Protein AF-A0AAN1UBW8-F1 (afdb_monomer_lite)

Secondary structure (DSSP, 8-state):
---HHHHHHHHHHHHIIIIIIHHHS-TT--BPPPTT---HHHHTBS-SSSTTPPP-EEEEEE-SSEE-TTT--EE-GGGEEEEEEEEEETTEEES-TT--EEEEEETT--SS---EEEEEGGG-EEEEEEPP-

Sequence (133 aa):
MVPFDDYFGDWAQANWELLVERVICSPNESLVIYGSGSDYEAAAHSRVFFQEAKATHEIICNSSCAIDWISKSEVDLSKFDFESFVSRSGEWFDVCPPFDHVLFTEKGAVGGDYLQVVIPRNQLEFSAQAIEI

pLDDT: mean 91.21, std 7.5, range [59.75, 98.12]

Structure (mmCIF, N/CA/C/O backbone):
data_AF-A0AAN1UBW8-F1
#
_entry.id   AF-A0AAN1UBW8-F1
#
loop_
_atom_site.group_PDB
_atom_site.id
_atom_site.type_symbol
_atom_site.label_atom_id
_atom_site.label_alt_id
_atom_site.label_comp_id
_atom_site.label_asym_id
_atom_site.label_entity_id
_atom_site.label_seq_id
_atom_site.pdbx_PDB_ins_code
_atom_site.Cartn_x
_atom_site.Cartn_y
_atom_site.Cartn_z
_atom_site.occupancy
_atom_site.B_iso_or_equiv
_atom_site.auth_seq_id
_atom_site.auth_comp_id
_atom_site.auth_asym_id
_atom_site.auth_atom_id
_atom_site.pdbx_PDB_model_num
ATOM 1 N N . MET A 1 1 ? 28.050 -5.584 7.630 1.00 60.62 1 MET A N 1
ATOM 2 C CA . MET A 1 1 ? 26.779 -6.331 7.604 1.00 60.62 1 MET A CA 1
ATOM 3 C C . MET A 1 1 ? 25.727 -5.286 7.331 1.00 60.62 1 MET A C 1
ATOM 5 O O . MET A 1 1 ? 25.730 -4.293 8.045 1.00 60.62 1 MET A O 1
ATOM 9 N N . VAL A 1 2 ? 24.980 -5.425 6.245 1.00 63.53 2 VAL A N 1
ATOM 10 C CA . VAL A 1 2 ? 23.915 -4.478 5.906 1.00 63.53 2 VAL A CA 1
ATOM 11 C C . VAL A 1 2 ? 22.725 -4.780 6.840 1.00 63.53 2 VAL A C 1
ATOM 13 O O . VAL A 1 2 ? 22.436 -5.966 7.040 1.00 63.53 2 VAL A O 1
ATOM 16 N N . PRO A 1 3 ? 22.140 -3.772 7.511 1.00 74.69 3 PRO A N 1
ATOM 17 C CA . PRO A 1 3 ? 20.938 -3.911 8.333 1.00 74.69 3 PRO A CA 1
ATOM 18 C C . PRO A 1 3 ? 19.810 -4.661 7.618 1.00 74.69 3 PRO A C 1
ATOM 20 O O . PRO A 1 3 ? 19.701 -4.622 6.398 1.00 74.69 3 PRO A O 1
ATOM 23 N N . PHE A 1 4 ? 18.963 -5.360 8.377 1.00 77.19 4 PHE A N 1
ATOM 24 C CA . PHE A 1 4 ? 17.807 -6.053 7.797 1.00 77.19 4 PHE A CA 1
ATOM 25 C C . PHE A 1 4 ? 16.846 -5.076 7.110 1.00 77.19 4 PHE A C 1
ATOM 27 O O . PHE A 1 4 ? 16.328 -5.400 6.046 1.00 77.19 4 PHE A O 1
ATOM 34 N N . ASP A 1 5 ? 16.665 -3.890 7.688 1.00 73.31 5 ASP A N 1
ATOM 35 C CA . ASP A 1 5 ? 15.758 -2.863 7.173 1.00 73.31 5 ASP A CA 1
ATOM 36 C C . ASP A 1 5 ? 16.143 -2.431 5.750 1.00 73.31 5 ASP A C 1
ATOM 38 O O . ASP A 1 5 ? 15.275 -2.341 4.884 1.00 73.31 5 ASP A O 1
ATOM 42 N N . ASP A 1 6 ? 17.446 -2.312 5.472 1.00 71.88 6 ASP A N 1
ATOM 43 C CA . ASP A 1 6 ? 17.978 -1.985 4.142 1.00 71.88 6 ASP A CA 1
ATOM 44 C C . ASP A 1 6 ? 17.650 -3.075 3.098 1.00 71.88 6 ASP A C 1
ATOM 46 O O . ASP A 1 6 ? 17.495 -2.784 1.918 1.00 71.88 6 ASP A O 1
ATOM 50 N N . TYR A 1 7 ? 17.515 -4.343 3.508 1.00 83.31 7 TYR A N 1
ATOM 51 C CA . TYR A 1 7 ? 17.099 -5.438 2.618 1.00 83.31 7 TYR A CA 1
ATOM 52 C C . TYR A 1 7 ? 15.584 -5.616 2.541 1.00 83.31 7 TYR A C 1
ATOM 54 O O . TYR A 1 7 ? 15.076 -6.218 1.590 1.00 83.31 7 TYR A O 1
ATOM 62 N N . PHE A 1 8 ? 14.858 -5.173 3.566 1.00 86.81 8 PHE A N 1
ATOM 63 C CA . PHE A 1 8 ? 13.425 -5.388 3.656 1.00 86.81 8 PHE A CA 1
ATOM 64 C C . PHE A 1 8 ? 12.681 -4.623 2.564 1.00 86.81 8 PHE A C 1
ATOM 66 O O . PHE A 1 8 ? 11.786 -5.205 1.957 1.00 86.81 8 PHE A O 1
ATOM 73 N N . GLY A 1 9 ? 13.076 -3.378 2.271 1.00 88.69 9 GLY A N 1
ATOM 74 C CA . GLY A 1 9 ? 12.493 -2.584 1.182 1.00 88.69 9 GLY A CA 1
ATOM 75 C C . GLY A 1 9 ? 12.615 -3.289 -0.169 1.00 88.69 9 GLY A C 1
ATOM 76 O O . GLY A 1 9 ? 11.609 -3.547 -0.830 1.00 88.69 9 GLY A O 1
ATOM 77 N N . ASP A 1 10 ? 13.827 -3.729 -0.518 1.00 90.56 10 ASP A N 1
ATOM 78 C CA . ASP A 1 10 ? 14.098 -4.495 -1.740 1.00 90.56 10 ASP A CA 1
ATOM 79 C C . ASP A 1 10 ? 13.257 -5.776 -1.813 1.00 90.56 10 ASP A C 1
ATOM 81 O O . ASP A 1 10 ? 12.627 -6.067 -2.831 1.00 90.56 10 ASP A O 1
ATOM 85 N N . TRP A 1 11 ? 13.214 -6.547 -0.722 1.00 91.19 11 TRP A N 1
ATOM 86 C CA . TRP A 1 11 ? 12.423 -7.772 -0.658 1.00 91.19 11 TRP A CA 1
ATOM 87 C C . TRP A 1 11 ? 10.921 -7.489 -0.784 1.00 91.19 11 TRP A C 1
ATOM 89 O O . TRP A 1 11 ? 10.236 -8.160 -1.560 1.00 91.19 11 TRP A O 1
ATOM 99 N N . ALA A 1 12 ? 10.392 -6.511 -0.052 1.00 91.69 12 ALA A N 1
ATOM 100 C CA . ALA A 1 12 ? 8.973 -6.178 -0.046 1.00 91.69 12 ALA A CA 1
ATOM 101 C C . ALA A 1 12 ? 8.529 -5.658 -1.417 1.00 91.69 12 ALA A C 1
ATOM 103 O O . ALA A 1 12 ? 7.546 -6.156 -1.966 1.00 91.69 12 ALA A O 1
ATOM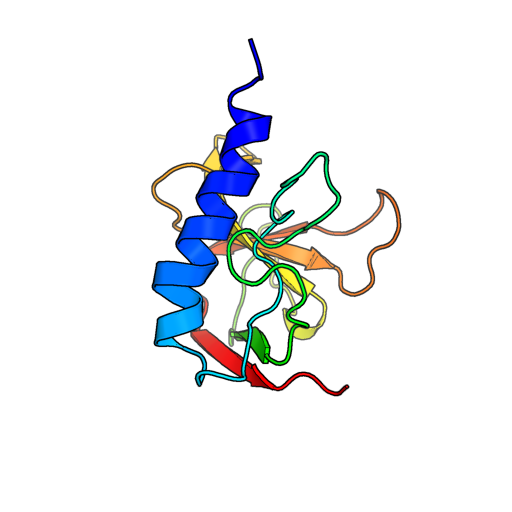 104 N N . GLN A 1 13 ? 9.294 -4.739 -2.010 1.00 94.56 13 GLN A N 1
ATOM 105 C CA . GLN A 1 13 ? 9.028 -4.185 -3.333 1.00 94.56 13 GLN A CA 1
ATOM 106 C C . GLN A 1 13 ? 9.125 -5.257 -4.430 1.00 94.56 13 GLN A C 1
ATOM 108 O O . GLN A 1 13 ? 8.240 -5.347 -5.280 1.00 94.56 13 GLN A O 1
ATOM 113 N N . ALA A 1 14 ? 10.124 -6.146 -4.380 1.00 94.81 14 ALA A N 1
ATOM 114 C CA . ALA A 1 14 ? 10.227 -7.273 -5.311 1.00 94.81 14 ALA A CA 1
ATOM 115 C C . ALA A 1 14 ? 9.005 -8.206 -5.228 1.00 94.81 14 ALA A C 1
ATOM 117 O O . ALA A 1 14 ? 8.465 -8.635 -6.250 1.00 94.81 14 ALA A O 1
ATOM 118 N N . ASN A 1 15 ? 8.542 -8.521 -4.014 1.00 95.06 15 ASN A N 1
ATOM 119 C CA . ASN A 1 15 ? 7.351 -9.351 -3.829 1.00 95.06 15 ASN A CA 1
ATOM 120 C C . ASN A 1 15 ? 6.074 -8.623 -4.262 1.00 95.06 15 ASN A C 1
ATOM 122 O O . ASN A 1 15 ? 5.207 -9.253 -4.864 1.00 95.06 15 ASN A O 1
ATOM 126 N N . TRP A 1 16 ? 5.961 -7.319 -4.008 1.00 95.00 16 TRP A N 1
ATOM 127 C CA . TRP A 1 16 ? 4.845 -6.503 -4.483 1.00 95.00 16 TRP A CA 1
ATOM 128 C C . TRP A 1 16 ? 4.739 -6.537 -6.007 1.00 95.00 16 TRP A C 1
ATOM 130 O O . TRP A 1 16 ? 3.673 -6.834 -6.547 1.00 95.00 16 TRP A O 1
ATOM 140 N N . GLU A 1 17 ? 5.858 -6.331 -6.704 1.00 95.81 17 GLU A N 1
ATOM 141 C CA . GLU A 1 17 ? 5.924 -6.393 -8.164 1.00 95.81 17 GLU A CA 1
ATOM 142 C C . GLU A 1 17 ? 5.460 -7.754 -8.694 1.00 95.81 17 GLU A C 1
ATOM 144 O O . GLU A 1 17 ? 4.624 -7.818 -9.594 1.00 95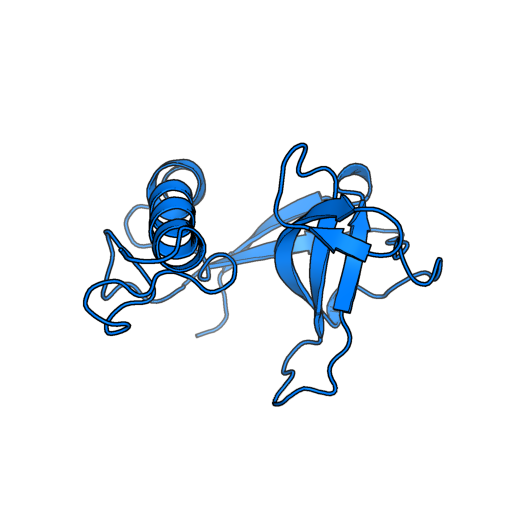.81 17 GLU A O 1
ATOM 149 N N . LEU A 1 18 ? 5.959 -8.853 -8.123 1.00 94.81 18 LEU A N 1
ATOM 150 C CA . LEU A 1 18 ? 5.692 -10.198 -8.638 1.00 94.81 18 LEU A CA 1
ATOM 151 C C . LEU A 1 18 ? 4.320 -10.758 -8.252 1.00 94.81 18 LEU A C 1
ATOM 153 O O . LEU A 1 18 ? 3.699 -11.449 -9.059 1.00 94.81 18 LEU A O 1
ATOM 157 N N . LEU A 1 19 ? 3.871 -10.519 -7.020 1.00 94.94 19 LEU A N 1
ATOM 158 C CA . LEU A 1 19 ? 2.696 -11.184 -6.448 1.00 94.94 19 LEU A CA 1
ATOM 159 C C . LEU A 1 19 ? 1.438 -10.323 -6.495 1.00 94.94 19 LEU A C 1
ATOM 161 O O . LEU A 1 19 ? 0.338 -10.873 -6.515 1.00 94.94 19 LEU A O 1
ATOM 165 N N . VAL A 1 20 ? 1.586 -8.999 -6.492 1.00 94.69 20 VAL A N 1
ATOM 166 C CA . VAL A 1 20 ? 0.455 -8.068 -6.439 1.00 94.69 20 VAL A CA 1
ATOM 167 C C . VAL A 1 20 ? 0.311 -7.344 -7.768 1.00 94.69 20 VAL A C 1
ATOM 169 O O . VAL A 1 20 ? -0.709 -7.494 -8.439 1.00 94.69 20 VAL A O 1
ATOM 172 N N . GLU A 1 21 ? 1.349 -6.629 -8.202 1.00 95.81 21 GLU A N 1
ATOM 173 C CA . GLU A 1 21 ? 1.296 -5.827 -9.424 1.00 95.81 21 GLU A CA 1
ATOM 174 C C . GLU A 1 21 ? 0.996 -6.697 -10.649 1.00 95.81 21 GLU A C 1
ATOM 176 O O . GLU A 1 21 ? 0.074 -6.388 -11.395 1.00 95.81 21 GLU A O 1
ATOM 181 N N . ARG A 1 22 ? 1.678 -7.835 -10.833 1.00 93.94 22 ARG A N 1
ATOM 182 C CA . ARG A 1 22 ? 1.414 -8.727 -11.983 1.00 93.94 22 ARG A CA 1
ATOM 183 C C . ARG A 1 22 ? 0.050 -9.425 -11.963 1.00 93.94 22 ARG A C 1
ATOM 185 O O . ARG A 1 22 ? -0.358 -9.961 -12.990 1.00 93.94 22 ARG A O 1
ATOM 192 N N . VAL A 1 23 ? -0.636 -9.454 -10.821 1.00 95.00 23 VAL A N 1
ATOM 193 C CA . VAL A 1 23 ? -1.993 -10.013 -10.712 1.00 95.00 23 VAL A CA 1
ATOM 194 C C . VAL A 1 23 ? -3.047 -8.956 -11.035 1.00 95.00 23 VAL A C 1
ATOM 196 O O . VAL A 1 23 ? -4.081 -9.281 -11.614 1.00 95.00 23 VAL A O 1
ATOM 199 N N . ILE A 1 24 ? -2.789 -7.705 -10.656 1.00 94.50 24 ILE A N 1
ATOM 200 C CA . ILE A 1 24 ? -3.736 -6.594 -10.782 1.00 94.50 24 ILE A CA 1
ATOM 201 C C . ILE A 1 24 ? -3.604 -5.885 -12.135 1.00 94.50 24 ILE A C 1
ATOM 203 O O . ILE A 1 24 ? -4.612 -5.520 -12.735 1.00 94.50 24 ILE A O 1
ATOM 207 N N . CYS A 1 25 ? -2.377 -5.686 -12.610 1.00 94.81 25 CYS A N 1
ATOM 208 C CA . CYS A 1 25 ? -2.065 -4.872 -13.778 1.00 94.81 25 CYS A CA 1
ATOM 209 C C . CYS A 1 25 ? -1.861 -5.706 -15.047 1.00 94.81 25 CYS A C 1
ATOM 211 O O . CYS A 1 25 ? -1.321 -6.816 -15.031 1.00 94.81 25 CYS A O 1
ATOM 213 N N . SER A 1 26 ? -2.214 -5.110 -16.184 1.00 93.44 26 SER A N 1
ATOM 214 C CA . SER A 1 26 ? -1.831 -5.604 -17.504 1.00 93.44 26 SER A CA 1
ATOM 215 C C . SER A 1 26 ? -0.306 -5.511 -17.708 1.00 93.44 26 SER A C 1
ATOM 217 O O . SER A 1 26 ? 0.384 -4.783 -16.992 1.00 93.44 26 SER A O 1
ATOM 219 N N . PRO A 1 27 ? 0.274 -6.188 -18.719 1.00 89.88 27 PRO A N 1
ATOM 220 C CA . PRO A 1 27 ? 1.727 -6.203 -18.927 1.00 89.88 27 PRO A CA 1
ATOM 221 C C . PRO A 1 27 ? 2.408 -4.828 -19.028 1.00 89.88 27 PRO A C 1
ATOM 223 O O . PRO A 1 27 ? 3.551 -4.705 -18.605 1.00 89.88 27 PRO A O 1
ATOM 226 N N . ASN A 1 28 ? 1.712 -3.808 -19.541 1.00 91.06 28 ASN A N 1
ATOM 227 C CA . ASN A 1 28 ? 2.242 -2.446 -19.711 1.00 91.06 28 ASN A CA 1
ATOM 228 C C . ASN A 1 28 ? 1.797 -1.473 -18.607 1.00 91.06 28 ASN A C 1
ATOM 230 O O . ASN A 1 28 ? 1.992 -0.267 -18.734 1.00 91.06 28 ASN A O 1
ATOM 234 N N . GLU A 1 29 ? 1.157 -1.987 -17.563 1.00 95.19 29 GLU A N 1
ATOM 235 C CA . GLU A 1 29 ? 0.683 -1.214 -16.425 1.00 95.19 29 GLU A CA 1
ATOM 236 C C . GLU A 1 29 ? 1.537 -1.557 -15.207 1.00 95.19 29 GLU A C 1
ATOM 238 O O . GLU A 1 29 ? 1.973 -2.698 -15.031 1.00 95.19 29 GLU A O 1
ATOM 243 N N . SER A 1 30 ? 1.749 -0.561 -14.359 1.00 96.00 30 SER A N 1
ATOM 244 C CA . SER A 1 30 ? 2.428 -0.698 -13.074 1.00 96.00 30 SER A CA 1
ATOM 245 C C . SER A 1 30 ? 1.705 0.100 -11.996 1.00 96.00 30 SER A C 1
ATOM 247 O O . SER A 1 30 ? 1.151 1.171 -12.279 1.00 96.00 30 SER A O 1
ATOM 249 N N . LEU A 1 31 ? 1.737 -0.418 -10.769 1.00 95.94 31 LEU A N 1
ATOM 250 C CA . LEU A 1 31 ? 1.180 0.221 -9.582 1.00 95.94 31 LEU A CA 1
ATOM 251 C C . LEU A 1 31 ? 2.149 1.271 -9.040 1.00 95.94 31 LEU A C 1
ATOM 253 O O . LEU A 1 31 ? 3.347 1.212 -9.310 1.00 95.94 31 LEU A O 1
ATOM 257 N N . VAL A 1 32 ? 1.655 2.212 -8.244 1.00 94.38 32 VAL A N 1
ATOM 258 C CA . VAL A 1 32 ? 2.501 3.045 -7.380 1.00 94.38 32 VAL A CA 1
ATOM 259 C C . VAL A 1 32 ? 3.400 2.149 -6.514 1.00 94.38 32 VAL A C 1
ATOM 261 O O . VAL A 1 32 ? 3.042 1.017 -6.172 1.00 94.38 32 VAL A O 1
ATOM 264 N N . ILE A 1 33 ? 4.604 2.651 -6.235 1.00 93.69 33 ILE A N 1
ATOM 265 C CA . ILE A 1 33 ? 5.611 1.989 -5.401 1.00 93.69 33 ILE A CA 1
ATOM 266 C C . ILE A 1 33 ? 5.001 1.650 -4.037 1.00 93.69 33 ILE A C 1
ATOM 268 O O . ILE A 1 33 ? 4.234 2.436 -3.485 1.00 93.69 33 ILE A O 1
ATOM 272 N N . TYR A 1 34 ? 5.325 0.470 -3.512 1.00 91.12 34 TYR A N 1
ATOM 273 C CA . TYR A 1 34 ? 4.812 0.034 -2.222 1.00 91.12 34 TYR A CA 1
ATOM 274 C C . TYR A 1 34 ? 5.701 0.540 -1.085 1.00 91.12 34 TYR A C 1
ATOM 276 O O . TYR A 1 34 ? 6.906 0.276 -1.077 1.00 91.12 34 TYR A O 1
ATOM 284 N N . GLY A 1 35 ? 5.109 1.235 -0.108 1.00 88.06 35 GLY A N 1
ATOM 285 C CA . GLY A 1 35 ? 5.860 1.891 0.962 1.00 88.06 35 GLY A CA 1
ATOM 286 C C . GLY A 1 35 ? 6.971 2.781 0.398 1.00 88.06 35 GLY A C 1
ATOM 287 O O . GLY A 1 35 ? 6.746 3.572 -0.515 1.00 88.06 35 GLY A O 1
ATOM 288 N N . SER A 1 36 ? 8.190 2.609 0.908 1.00 85.62 36 SER A N 1
ATOM 289 C CA . SER A 1 36 ? 9.372 3.353 0.450 1.00 85.62 36 SER A CA 1
ATOM 290 C C . SER A 1 36 ? 9.984 2.830 -0.858 1.00 85.62 36 SER 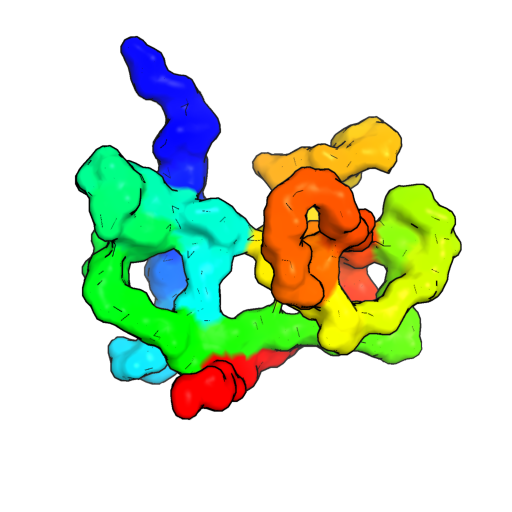A C 1
ATOM 292 O O . SER A 1 36 ? 10.892 3.458 -1.397 1.00 85.62 36 SER A O 1
ATOM 294 N N . GLY A 1 37 ? 9.519 1.689 -1.374 1.00 90.50 37 GLY A N 1
ATOM 295 C CA . GLY A 1 37 ? 10.139 1.000 -2.505 1.00 90.50 37 GLY A CA 1
ATOM 296 C C . GLY A 1 37 ? 11.443 0.287 -2.154 1.00 90.50 37 GLY A C 1
ATOM 297 O O . GLY A 1 37 ? 11.662 -0.117 -1.012 1.00 90.50 37 GLY A O 1
ATOM 298 N N . SER A 1 38 ? 12.285 0.094 -3.171 1.00 90.50 38 SER A N 1
ATOM 299 C CA . SER A 1 38 ? 13.632 -0.472 -3.033 1.00 90.50 38 SER A CA 1
ATOM 300 C C . SER A 1 38 ? 14.716 0.603 -3.052 1.00 90.50 38 SER A C 1
ATOM 302 O O . SER A 1 38 ? 14.535 1.649 -3.668 1.00 90.50 38 SER A O 1
ATOM 304 N N . ASP A 1 39 ? 15.885 0.279 -2.509 1.00 85.50 39 ASP A N 1
ATOM 305 C CA . ASP A 1 39 ? 17.120 1.048 -2.709 1.00 85.50 39 ASP A CA 1
ATOM 306 C C . ASP A 1 39 ? 18.064 0.314 -3.679 1.00 85.50 39 ASP A C 1
ATOM 308 O O . ASP A 1 39 ? 19.298 0.371 -3.582 1.00 85.50 39 ASP A O 1
ATOM 312 N N . TYR A 1 40 ? 17.476 -0.387 -4.650 1.00 81.44 40 TYR A N 1
ATOM 313 C CA . TYR A 1 40 ? 18.198 -1.223 -5.597 1.00 81.44 40 TYR A CA 1
ATOM 314 C C . TYR A 1 40 ? 19.241 -0.406 -6.376 1.00 81.44 40 TYR A C 1
ATOM 316 O O . TYR A 1 40 ? 18.986 0.715 -6.825 1.00 81.44 40 TYR A O 1
ATOM 324 N N . GLU A 1 41 ? 20.442 -0.979 -6.512 1.00 81.50 41 GLU A N 1
ATOM 325 C CA . GLU A 1 41 ? 21.626 -0.314 -7.080 1.00 81.50 41 GLU A CA 1
ATOM 326 C C . GLU A 1 41 ? 21.965 1.029 -6.405 1.00 81.50 41 GLU A C 1
ATOM 328 O O . GLU A 1 41 ? 22.227 2.031 -7.066 1.00 81.50 41 GLU A O 1
ATOM 333 N N . ALA A 1 42 ? 22.013 1.033 -5.067 1.00 78.75 42 ALA A N 1
ATOM 334 C CA . ALA A 1 42 ? 22.345 2.206 -4.250 1.00 78.75 42 ALA A CA 1
ATOM 335 C C . ALA A 1 42 ? 21.345 3.361 -4.435 1.00 78.75 42 ALA A C 1
ATOM 337 O O . ALA A 1 42 ? 21.733 4.503 -4.691 1.00 78.75 42 ALA A O 1
ATOM 338 N N . ALA A 1 43 ? 20.058 3.033 -4.294 1.00 79.75 43 ALA A N 1
ATOM 339 C CA . ALA A 1 43 ? 18.914 3.931 -4.453 1.00 79.75 43 ALA A CA 1
ATOM 340 C C . ALA A 1 43 ? 18.771 4.540 -5.859 1.00 79.75 43 ALA A C 1
ATOM 342 O O . ALA A 1 43 ? 18.086 5.547 -6.044 1.00 79.75 43 ALA A O 1
ATOM 343 N N . ALA A 1 44 ? 19.389 3.927 -6.875 1.00 84.94 44 ALA A N 1
ATOM 344 C CA . ALA A 1 44 ? 19.162 4.308 -8.267 1.00 84.94 44 ALA A CA 1
ATOM 345 C C . ALA A 1 44 ? 17.735 3.958 -8.721 1.00 84.94 44 ALA A C 1
ATOM 347 O O . ALA A 1 44 ? 17.179 4.640 -9.587 1.00 84.94 44 ALA A O 1
ATOM 348 N N . HIS A 1 45 ? 17.141 2.915 -8.128 1.00 90.25 45 HIS A N 1
ATOM 349 C CA . HIS A 1 45 ? 15.833 2.406 -8.515 1.00 90.25 45 HIS A CA 1
ATOM 350 C C . HIS A 1 45 ? 14.950 2.073 -7.311 1.00 90.25 45 HIS A C 1
ATOM 352 O O . HIS A 1 45 ? 15.302 1.243 -6.476 1.00 90.25 45 HIS A O 1
ATOM 358 N N . SER A 1 46 ? 13.736 2.631 -7.308 1.00 91.62 46 SER A N 1
ATOM 359 C CA . SER A 1 46 ? 12.663 2.286 -6.360 1.00 91.62 46 SER A CA 1
ATOM 360 C C . SER A 1 46 ? 11.853 1.048 -6.760 1.00 91.62 46 SER A C 1
ATOM 362 O O . SER A 1 46 ? 10.875 0.709 -6.097 1.00 91.62 46 SER A O 1
ATOM 364 N N . ARG A 1 47 ? 12.246 0.397 -7.861 1.00 94.00 47 ARG A N 1
ATOM 365 C CA . ARG A 1 47 ? 11.707 -0.865 -8.375 1.00 94.00 47 ARG A CA 1
ATOM 366 C C . ARG A 1 47 ? 12.840 -1.856 -8.598 1.00 94.00 47 ARG A C 1
ATOM 368 O O . ARG A 1 47 ? 13.928 -1.455 -9.008 1.00 94.00 47 ARG A O 1
ATOM 375 N N . VAL A 1 48 ? 12.554 -3.144 -8.428 1.00 93.69 48 VAL A N 1
ATOM 376 C CA . VAL A 1 48 ? 13.573 -4.203 -8.523 1.00 93.69 48 VAL A CA 1
ATOM 377 C C . VAL A 1 48 ? 13.623 -4.819 -9.920 1.00 93.69 48 VAL A C 1
ATOM 379 O O . VAL A 1 48 ? 14.684 -4.848 -10.541 1.00 93.69 48 VAL A O 1
ATOM 382 N N . PHE A 1 49 ? 12.495 -5.298 -10.452 1.00 92.94 49 PHE A N 1
ATOM 383 C CA . PHE A 1 49 ? 12.456 -5.979 -11.754 1.00 92.94 49 PHE A CA 1
ATOM 384 C C . PHE A 1 49 ? 12.126 -5.035 -12.905 1.00 92.94 49 PHE A C 1
ATOM 386 O O . PHE A 1 49 ? 12.609 -5.217 -14.022 1.00 92.94 49 PHE A O 1
ATOM 393 N N . PHE A 1 50 ? 11.301 -4.023 -12.638 1.00 91.44 50 PHE A N 1
ATOM 394 C CA . PHE A 1 50 ? 10.798 -3.086 -13.643 1.00 91.44 50 PHE A CA 1
ATOM 395 C C . PHE A 1 50 ? 11.379 -1.683 -13.433 1.00 91.44 50 PHE A C 1
ATOM 397 O O . PHE A 1 50 ? 10.640 -0.712 -13.335 1.00 91.44 50 PHE A O 1
ATOM 404 N N . GLN A 1 51 ? 12.705 -1.584 -13.337 1.00 93.94 51 GLN A N 1
ATOM 405 C CA . GLN A 1 51 ? 13.460 -0.398 -12.894 1.00 93.94 51 GLN A CA 1
ATOM 406 C C . GLN A 1 51 ? 13.037 0.939 -13.533 1.00 93.94 51 GLN A C 1
ATOM 408 O O . GLN A 1 51 ? 12.995 1.960 -12.851 1.00 93.94 51 GLN A O 1
ATOM 413 N N . GLU A 1 52 ? 12.707 0.943 -14.827 1.00 92.12 52 GLU A N 1
ATOM 414 C CA . GLU A 1 52 ? 12.318 2.155 -15.568 1.00 92.12 52 GLU A CA 1
ATOM 415 C C . GLU A 1 52 ? 10.795 2.360 -15.669 1.00 92.12 52 GLU A C 1
ATOM 417 O O . GLU A 1 52 ? 10.332 3.360 -16.228 1.00 92.12 52 GLU A O 1
ATOM 422 N N . ALA A 1 53 ? 9.991 1.421 -15.160 1.00 93.06 53 ALA A N 1
ATOM 423 C CA . ALA A 1 53 ? 8.542 1.490 -15.275 1.00 93.06 53 ALA A CA 1
ATOM 424 C C . ALA A 1 53 ? 7.976 2.626 -14.416 1.00 93.06 53 ALA A C 1
ATOM 426 O O . ALA A 1 53 ? 8.200 2.716 -13.205 1.00 93.06 53 ALA A O 1
ATOM 427 N N . LYS A 1 54 ? 7.180 3.486 -15.049 1.00 93.75 54 LYS A N 1
ATOM 428 C CA . LYS A 1 54 ? 6.422 4.525 -14.353 1.00 93.75 54 LYS A CA 1
ATOM 429 C C . LYS A 1 54 ? 5.120 3.941 -13.826 1.00 93.75 54 LYS A C 1
ATOM 431 O O . LYS A 1 54 ? 4.516 3.088 -14.472 1.00 93.75 54 LYS A O 1
ATOM 436 N N . ALA A 1 55 ? 4.689 4.413 -12.659 1.00 94.56 55 ALA A N 1
ATOM 437 C CA . ALA A 1 55 ? 3.358 4.091 -12.169 1.00 94.56 55 ALA A CA 1
ATOM 438 C C . ALA A 1 55 ? 2.308 4.595 -13.171 1.00 94.56 55 ALA A C 1
ATOM 440 O O . ALA A 1 55 ? 2.449 5.664 -13.761 1.00 94.56 55 ALA A O 1
ATOM 441 N N . THR A 1 56 ? 1.281 3.785 -13.373 1.00 96.75 56 THR A N 1
ATOM 442 C CA . THR A 1 56 ? 0.121 4.071 -14.237 1.00 96.75 56 THR A CA 1
ATOM 443 C C . THR A 1 56 ? -1.186 3.882 -13.485 1.00 96.75 56 THR A C 1
ATOM 445 O O . THR A 1 56 ? -2.227 4.350 -13.927 1.00 96.75 56 THR A O 1
ATOM 448 N N . HIS A 1 57 ? -1.122 3.164 -12.367 1.00 95.69 57 HIS A N 1
ATOM 449 C CA . HIS A 1 57 ? -2.246 2.804 -11.537 1.00 95.69 57 HIS A CA 1
ATOM 450 C C . HIS A 1 57 ? -1.858 2.965 -10.072 1.00 95.69 57 HIS A C 1
ATOM 452 O O . HIS A 1 57 ? -0.687 2.843 -9.718 1.00 95.69 57 HIS A O 1
ATOM 458 N N . GLU A 1 58 ? -2.840 3.180 -9.215 1.00 93.75 58 GLU A N 1
ATOM 459 C CA . GLU A 1 58 ? -2.683 3.224 -7.768 1.00 93.75 58 GLU A CA 1
ATOM 460 C C . GLU A 1 58 ? -3.721 2.337 -7.080 1.00 93.75 58 GLU A C 1
ATOM 462 O O . GLU A 1 58 ? -4.764 2.006 -7.653 1.00 93.75 58 GLU A O 1
ATOM 467 N N . ILE A 1 59 ? -3.421 1.936 -5.844 1.00 92.44 59 ILE A N 1
ATOM 468 C CA . ILE A 1 59 ? -4.379 1.245 -4.985 1.00 92.44 59 ILE A CA 1
ATOM 469 C C . ILE A 1 59 ? -5.204 2.296 -4.249 1.00 92.44 59 ILE A C 1
ATOM 471 O O . ILE A 1 59 ? -4.707 2.997 -3.372 1.00 92.44 59 ILE A O 1
ATOM 475 N N . ILE A 1 60 ? -6.490 2.355 -4.573 1.00 92.38 60 ILE A N 1
ATOM 476 C CA . ILE A 1 60 ? -7.465 3.185 -3.880 1.00 92.38 60 ILE A CA 1
ATOM 477 C C . ILE A 1 60 ? -8.121 2.363 -2.780 1.00 92.38 60 ILE A C 1
ATOM 479 O O . ILE A 1 60 ? -8.699 1.301 -3.038 1.00 92.38 60 ILE A O 1
ATOM 483 N N . CYS A 1 61 ? -8.073 2.894 -1.561 1.00 94.31 61 CYS A N 1
ATOM 484 C CA . CYS A 1 61 ? -8.803 2.361 -0.421 1.00 94.31 61 CYS A CA 1
ATOM 485 C C . CYS A 1 61 ? -10.021 3.241 -0.141 1.00 94.31 61 CYS A C 1
ATOM 487 O O . CYS A 1 61 ? -9.883 4.423 0.164 1.00 94.31 61 CYS A O 1
ATOM 489 N N . ASN A 1 62 ? -11.211 2.652 -0.211 1.00 94.38 62 ASN A N 1
ATOM 490 C CA . ASN A 1 62 ? -12.465 3.326 0.097 1.00 94.38 62 ASN A CA 1
ATOM 491 C C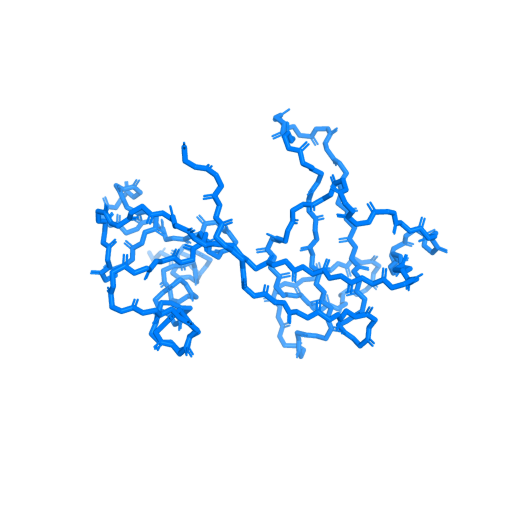 . ASN A 1 62 ? -13.043 2.799 1.408 1.00 94.38 62 ASN A C 1
ATOM 493 O O . ASN A 1 62 ? -12.888 1.627 1.749 1.00 94.38 62 ASN A O 1
ATOM 497 N N . SER A 1 63 ? -13.755 3.661 2.127 1.00 96.00 63 SER A N 1
ATOM 498 C CA . SER A 1 63 ? -14.537 3.273 3.294 1.00 96.00 63 SER A CA 1
ATOM 499 C C . SER A 1 63 ? -15.735 4.196 3.445 1.00 96.00 63 SER A C 1
ATOM 501 O O . SER A 1 63 ? -15.619 5.402 3.240 1.00 96.00 63 SER A O 1
ATOM 503 N N . SER A 1 64 ? -16.883 3.643 3.836 1.00 92.69 64 SER A N 1
ATOM 504 C CA . SER A 1 64 ? -18.042 4.447 4.233 1.00 92.69 64 SER A CA 1
ATOM 505 C C . SER A 1 64 ? -17.907 5.026 5.642 1.00 92.69 64 SER A C 1
ATOM 507 O O . SER A 1 64 ? -18.667 5.919 5.996 1.00 92.69 64 SER A O 1
ATOM 509 N N . CYS A 1 65 ? -17.012 4.467 6.462 1.00 95.19 65 CYS A N 1
ATOM 510 C CA . CYS A 1 65 ? -16.726 4.917 7.820 1.00 95.19 65 CYS A CA 1
ATOM 511 C C . CYS A 1 65 ? -15.347 4.377 8.222 1.00 95.19 65 CYS A C 1
ATOM 513 O O . CYS A 1 65 ? -15.231 3.248 8.707 1.00 95.19 65 CYS A O 1
ATOM 515 N N . ALA A 1 66 ? -14.303 5.168 7.971 1.00 97.50 66 ALA A N 1
ATOM 516 C CA . ALA A 1 66 ? -12.942 4.839 8.373 1.00 97.50 66 ALA A CA 1
ATOM 517 C C . ALA A 1 66 ? -12.664 5.445 9.746 1.00 97.50 66 ALA A C 1
ATOM 519 O O . ALA A 1 66 ? -12.678 6.663 9.909 1.00 97.50 66 ALA A O 1
ATOM 520 N N . ILE A 1 67 ? -12.405 4.596 10.734 1.00 98.06 67 ILE A N 1
ATOM 521 C CA . ILE A 1 67 ? -12.055 5.016 12.088 1.00 98.06 67 ILE A CA 1
ATOM 522 C C . ILE A 1 67 ? -10.565 4.782 12.276 1.00 98.06 67 ILE A C 1
ATOM 524 O O . ILE A 1 67 ? -10.109 3.635 12.275 1.00 98.06 67 ILE A O 1
ATOM 528 N N . ASP A 1 68 ? -9.824 5.866 12.488 1.00 97.62 68 ASP A N 1
ATOM 529 C CA . ASP A 1 68 ? -8.415 5.776 12.835 1.00 97.62 68 ASP A CA 1
ATOM 530 C C . ASP A 1 68 ? -8.250 5.070 14.180 1.00 97.62 68 ASP A C 1
ATOM 532 O O . ASP A 1 68 ? -8.809 5.457 15.213 1.00 97.62 68 ASP A O 1
ATOM 536 N N . TRP A 1 69 ? -7.471 3.994 14.161 1.00 97.06 69 TRP A N 1
ATOM 537 C CA . TRP A 1 69 ? -7.209 3.193 15.337 1.00 97.06 69 TRP A CA 1
ATOM 538 C C . TRP A 1 69 ? -6.441 3.987 16.393 1.00 97.06 69 TRP A C 1
ATOM 540 O O . TRP A 1 69 ? -6.622 3.701 17.574 1.00 97.06 69 TRP A O 1
ATOM 550 N N . ILE A 1 70 ? -5.635 4.980 16.026 1.00 94.62 70 ILE A N 1
ATOM 551 C CA . ILE A 1 70 ? -4.849 5.748 16.995 1.00 94.62 70 ILE A CA 1
ATOM 552 C C . ILE A 1 70 ? -5.726 6.808 17.667 1.00 94.62 70 ILE A C 1
ATOM 554 O O . ILE A 1 70 ? -5.998 6.725 18.867 1.00 94.62 70 ILE A O 1
ATOM 558 N N . SER A 1 71 ? -6.222 7.775 16.893 1.00 95.06 71 SER A N 1
ATOM 559 C CA . SER A 1 71 ? -6.997 8.920 17.395 1.00 95.06 71 SER A CA 1
ATOM 560 C C . SER A 1 71 ? -8.435 8.577 17.787 1.00 95.06 71 SER A C 1
ATOM 562 O O . SER A 1 71 ? -9.107 9.391 18.425 1.00 95.06 71 SER A O 1
ATOM 564 N N . LYS A 1 72 ? -8.926 7.391 17.400 1.00 96.25 72 LYS A N 1
ATOM 565 C CA . LYS A 1 72 ? -10.317 6.935 17.584 1.00 96.25 72 LYS A CA 1
ATOM 566 C C . LYS A 1 72 ? -11.354 7.826 16.897 1.00 96.25 72 LYS A C 1
ATOM 568 O O . LYS A 1 72 ? -12.535 7.756 17.236 1.00 96.25 72 LYS A O 1
ATOM 573 N N . SER A 1 73 ? -10.917 8.657 15.957 1.00 96.75 73 SER A N 1
ATOM 574 C CA . SER A 1 73 ? -11.768 9.587 15.224 1.00 96.75 73 SER A CA 1
ATOM 575 C C . SER A 1 73 ? -12.079 9.049 13.833 1.00 96.75 73 SER A C 1
ATOM 577 O O . SER A 1 73 ? -11.301 8.289 13.257 1.00 96.75 73 SER A O 1
ATOM 579 N N . GLU A 1 74 ? -13.234 9.436 13.300 1.00 97.56 74 GLU A N 1
ATOM 580 C CA . GLU A 1 74 ? -13.569 9.177 11.903 1.00 97.56 74 GLU A CA 1
ATOM 581 C C . GLU A 1 74 ? -12.705 10.050 10.986 1.00 97.56 74 GLU A C 1
ATOM 583 O O . GLU A 1 74 ? -12.474 11.229 11.273 1.00 97.56 74 GLU A O 1
ATOM 588 N N . VAL A 1 75 ? -12.224 9.463 9.892 1.00 96.56 75 VAL A N 1
ATOM 589 C CA . VAL A 1 75 ? -11.297 10.097 8.956 1.00 96.56 75 VAL A CA 1
ATOM 590 C C . VAL A 1 75 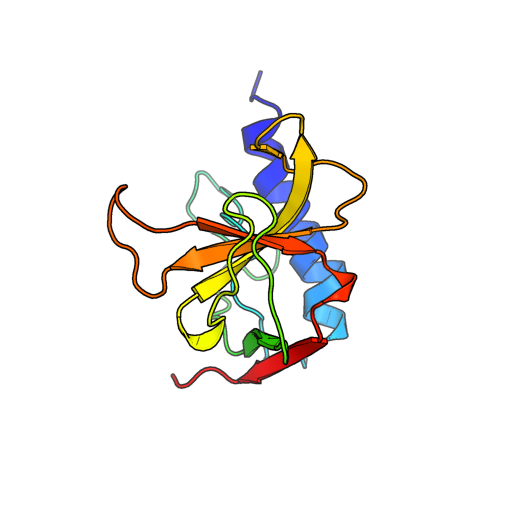? -11.840 10.029 7.534 1.00 96.56 75 VAL A C 1
ATOM 592 O O . VAL A 1 75 ? -12.321 9.000 7.066 1.00 96.56 75 VAL A O 1
ATOM 595 N N . ASP A 1 76 ? -11.710 11.146 6.824 1.00 95.19 76 ASP A N 1
ATOM 596 C CA . ASP A 1 76 ? -11.961 11.233 5.389 1.00 95.19 76 ASP A CA 1
ATOM 597 C C . ASP A 1 76 ? -10.726 10.754 4.610 1.00 95.19 76 ASP A C 1
ATOM 599 O O . ASP A 1 76 ? -9.753 11.497 4.452 1.00 95.19 76 ASP A O 1
ATOM 603 N N . LEU A 1 77 ? -10.774 9.510 4.122 1.00 95.19 77 LEU A N 1
ATOM 604 C CA . LEU A 1 77 ? -9.670 8.881 3.384 1.00 95.19 77 LEU A CA 1
ATOM 605 C C . LEU A 1 77 ? -9.370 9.539 2.037 1.00 95.19 77 LEU A C 1
ATOM 607 O O . LEU A 1 77 ? -8.286 9.333 1.503 1.00 95.19 77 LEU A O 1
ATOM 611 N N . SER A 1 78 ? -10.260 10.379 1.497 1.00 92.56 78 SER A N 1
ATOM 612 C CA . SER A 1 78 ? -9.972 11.088 0.243 1.00 92.56 78 SER A CA 1
ATOM 613 C C . SER A 1 78 ? -8.751 12.014 0.346 1.00 92.56 78 SER A C 1
ATOM 615 O O . SER A 1 78 ? -8.149 12.345 -0.679 1.00 92.56 78 SER A O 1
ATOM 617 N N . LYS A 1 79 ? -8.364 12.380 1.577 1.00 93.56 79 LYS A N 1
ATOM 618 C CA . LYS A 1 79 ? -7.237 13.255 1.923 1.00 93.56 79 LYS A CA 1
ATOM 619 C C . LYS A 1 79 ? -5.918 12.524 2.165 1.00 93.56 79 LYS A C 1
ATOM 621 O O . LYS A 1 79 ? -4.932 13.186 2.469 1.00 93.56 79 LYS A O 1
ATOM 626 N N . PHE A 1 80 ? -5.890 11.199 2.062 1.00 94.06 80 PHE A N 1
ATOM 627 C CA . PHE A 1 80 ? -4.705 10.409 2.371 1.00 94.06 80 PHE A CA 1
ATOM 628 C C . PHE A 1 80 ? -4.364 9.436 1.243 1.00 94.06 80 PHE A C 1
ATOM 630 O O . PHE A 1 80 ? -5.252 8.956 0.537 1.00 94.06 80 PHE A O 1
ATOM 637 N N . ASP A 1 81 ? -3.078 9.150 1.096 1.00 91.75 81 ASP A N 1
ATOM 638 C CA . ASP A 1 81 ? -2.539 8.139 0.198 1.00 91.75 81 ASP A CA 1
ATOM 639 C C . ASP A 1 81 ? -2.306 6.835 0.957 1.00 91.75 81 ASP A C 1
ATOM 641 O O . ASP A 1 81 ? -1.907 6.827 2.125 1.00 91.75 81 ASP A O 1
ATOM 645 N N . PHE A 1 82 ? -2.575 5.717 0.282 1.00 93.56 82 PHE A N 1
ATOM 646 C CA . PHE A 1 82 ? -2.198 4.398 0.772 1.00 93.56 82 PHE A CA 1
ATOM 647 C C . PHE A 1 82 ? -0.671 4.303 0.844 1.00 93.56 82 PHE A C 1
ATOM 649 O O . PHE A 1 82 ? 0.002 4.523 -0.160 1.00 93.56 82 PHE A O 1
ATOM 656 N N . GLU A 1 83 ? -0.133 3.927 2.004 1.00 92.38 83 GLU A N 1
ATOM 657 C CA . GLU A 1 83 ? 1.313 3.793 2.189 1.00 92.38 83 GLU A CA 1
ATOM 658 C C . GLU A 1 83 ? 1.735 2.326 2.296 1.00 92.38 83 GLU A C 1
ATOM 660 O O . GLU A 1 83 ? 2.521 1.832 1.486 1.00 92.38 83 GLU A O 1
ATOM 665 N N . SER A 1 84 ? 1.220 1.604 3.296 1.00 93.00 84 SER A N 1
ATOM 666 C CA . SER A 1 84 ? 1.601 0.209 3.532 1.00 93.00 84 SER A CA 1
ATOM 667 C C . SER A 1 84 ? 0.605 -0.549 4.409 1.00 93.00 84 SER A C 1
ATOM 669 O O . SER A 1 84 ? -0.250 0.026 5.085 1.00 93.00 84 SER A O 1
ATOM 671 N N . PHE A 1 85 ? 0.724 -1.875 4.419 1.00 94.38 85 PHE A N 1
ATOM 672 C CA . PHE A 1 85 ? 0.067 -2.714 5.413 1.00 94.38 85 PHE A CA 1
ATOM 673 C C . PHE A 1 85 ? 0.894 -2.777 6.695 1.00 94.38 85 PHE A C 1
ATOM 675 O O . PHE A 1 85 ? 2.105 -3.000 6.657 1.00 94.38 85 PHE A O 1
ATOM 682 N N . VAL A 1 86 ? 0.219 -2.652 7.835 1.00 96.00 86 VAL A N 1
ATOM 683 C CA . VAL A 1 86 ? 0.840 -2.616 9.163 1.00 96.00 86 VAL A CA 1
ATOM 684 C C . VAL A 1 86 ? 0.037 -3.436 10.168 1.00 96.00 86 VAL A C 1
ATOM 686 O O . VAL A 1 86 ? -1.102 -3.841 9.921 1.00 96.00 86 VAL A O 1
ATOM 689 N N . SER A 1 87 ? 0.638 -3.671 11.325 1.00 96.88 87 SER A N 1
ATOM 690 C CA . SER A 1 87 ? -0.019 -4.251 12.492 1.00 96.88 87 SER A CA 1
ATOM 691 C C . SER A 1 87 ? 0.032 -3.295 13.667 1.00 96.88 87 SER A C 1
ATOM 693 O O . SER A 1 87 ? 0.849 -2.380 13.723 1.00 96.88 87 SER A O 1
ATOM 695 N N . ARG A 1 88 ? -0.830 -3.541 14.651 1.00 95.31 88 ARG A N 1
ATOM 696 C CA . ARG A 1 88 ? -0.775 -2.834 15.934 1.00 95.31 88 ARG A CA 1
ATOM 697 C C . ARG A 1 88 ? 0.435 -3.298 16.740 1.00 95.31 88 ARG A C 1
ATOM 699 O O . ARG A 1 88 ? 0.621 -4.499 16.931 1.00 95.31 88 ARG A O 1
ATOM 706 N N . SER A 1 89 ? 1.178 -2.345 17.289 1.00 93.88 89 SER A N 1
ATOM 707 C CA . SER A 1 89 ? 2.323 -2.565 18.168 1.00 93.88 89 SER A CA 1
ATOM 708 C C . SER A 1 89 ? 2.245 -1.619 19.368 1.00 93.88 89 SER A C 1
ATOM 710 O O . SER A 1 89 ? 2.643 -0.456 19.321 1.00 93.88 89 SER A O 1
ATOM 712 N N . GLY A 1 90 ? 1.663 -2.114 20.463 1.00 90.62 90 GLY A N 1
ATOM 713 C CA . GLY A 1 90 ? 1.404 -1.303 21.653 1.00 90.62 90 GLY A CA 1
ATOM 714 C C . GLY A 1 90 ? 0.435 -0.157 21.358 1.00 90.62 90 GLY A C 1
ATOM 715 O O . GLY A 1 90 ? -0.716 -0.397 20.995 1.00 90.62 90 GLY A O 1
ATOM 716 N N . GLU A 1 91 ? 0.905 1.076 21.546 1.00 92.12 91 GLU A N 1
ATOM 717 C CA . GLU A 1 91 ? 0.138 2.297 21.266 1.00 92.12 91 GLU A CA 1
ATOM 718 C C . GLU A 1 91 ? 0.292 2.778 19.819 1.00 92.12 91 GLU A C 1
ATOM 720 O O . GLU A 1 91 ? -0.482 3.628 19.393 1.00 92.12 91 GLU A O 1
ATOM 725 N N . TRP A 1 92 ? 1.240 2.213 19.064 1.00 94.12 92 TRP A N 1
ATOM 726 C CA . TRP A 1 92 ? 1.565 2.608 17.694 1.00 94.12 92 TRP A CA 1
ATOM 727 C C . TRP A 1 92 ? 1.399 1.447 16.709 1.00 94.12 92 TRP A C 1
ATOM 729 O O . TRP A 1 92 ? 0.813 0.411 17.035 1.00 94.12 92 TRP A O 1
ATOM 739 N N . PHE A 1 93 ? 1.868 1.627 15.480 1.00 95.00 93 PHE A N 1
ATOM 740 C CA . PHE A 1 93 ? 1.885 0.585 14.457 1.00 95.00 93 PHE A CA 1
ATOM 741 C C . PHE A 1 93 ? 3.312 0.119 14.162 1.00 95.00 93 PHE A C 1
ATOM 743 O O . PHE A 1 93 ? 4.281 0.795 14.500 1.00 95.00 93 PHE A O 1
ATOM 750 N N . ASP A 1 94 ? 3.424 -1.049 13.538 1.00 94.25 94 ASP A N 1
ATOM 751 C CA . ASP A 1 94 ? 4.689 -1.616 13.078 1.00 94.25 94 ASP A CA 1
ATOM 752 C C . ASP A 1 94 ? 4.487 -2.424 11.786 1.00 94.25 94 ASP A C 1
ATOM 754 O O . ASP A 1 94 ? 3.404 -2.969 11.535 1.00 94.25 94 ASP A O 1
ATOM 758 N N . VAL A 1 95 ? 5.528 -2.512 10.959 1.00 90.44 95 VAL A N 1
ATOM 759 C CA . VAL A 1 95 ? 5.517 -3.243 9.683 1.00 90.44 95 VAL A CA 1
ATOM 760 C C . VAL A 1 95 ? 5.846 -4.711 9.947 1.00 90.44 95 VAL A C 1
ATOM 762 O O . VAL A 1 95 ? 6.917 -5.225 9.631 1.00 90.44 95 VAL A O 1
ATOM 765 N N . CYS A 1 96 ? 4.904 -5.414 10.566 1.00 90.19 96 CYS A N 1
ATOM 766 C CA . CYS A 1 96 ? 5.048 -6.825 10.900 1.00 90.19 96 CYS A CA 1
ATOM 767 C C . CYS A 1 96 ? 3.719 -7.581 10.747 1.00 90.19 96 CYS A C 1
ATOM 769 O O . CYS A 1 96 ? 2.660 -6.954 10.664 1.00 90.19 96 CYS A O 1
ATOM 771 N N . PRO A 1 97 ? 3.728 -8.928 10.699 1.00 90.56 97 PRO A N 1
ATOM 772 C CA . PRO A 1 97 ? 2.498 -9.717 10.725 1.00 90.56 97 PRO A CA 1
ATOM 773 C C . PRO A 1 97 ? 1.648 -9.411 11.974 1.00 90.56 97 PRO A C 1
ATOM 775 O O . PRO A 1 97 ? 2.217 -9.171 13.040 1.00 90.56 97 PRO A O 1
ATOM 778 N N . PRO A 1 98 ? 0.303 -9.489 11.902 1.00 95.62 98 PRO A N 1
ATOM 779 C CA . PRO A 1 98 ? -0.505 -10.106 10.842 1.00 95.62 98 PRO A CA 1
ATOM 780 C C . PRO A 1 98 ? -0.926 -9.206 9.664 1.00 95.62 98 PRO A C 1
ATOM 782 O O . PRO A 1 98 ? -1.650 -9.695 8.799 1.00 95.62 98 PRO A O 1
ATOM 785 N N . PHE A 1 99 ? -0.501 -7.942 9.611 1.00 94.69 99 PHE A N 1
ATOM 786 C CA . PHE A 1 99 ? -0.879 -6.971 8.572 1.00 94.69 99 PHE A CA 1
ATOM 787 C C . PHE A 1 99 ? -2.401 -6.731 8.501 1.00 94.69 99 PHE A C 1
ATOM 789 O O . PHE A 1 99 ? -3.024 -6.740 7.436 1.00 94.69 99 PHE A O 1
ATOM 796 N N . ASP A 1 100 ? -3.031 -6.578 9.668 1.00 97.25 100 ASP A N 1
ATOM 797 C CA . ASP A 1 100 ? -4.480 -6.412 9.821 1.00 97.25 100 ASP A CA 1
ATOM 798 C C . ASP A 1 100 ? -4.953 -4.948 9.752 1.00 97.25 100 ASP A C 1
ATOM 800 O O . ASP A 1 100 ? -6.160 -4.694 9.812 1.00 97.25 100 ASP A O 1
ATOM 804 N N . HIS A 1 101 ? -4.030 -3.998 9.583 1.00 97.88 101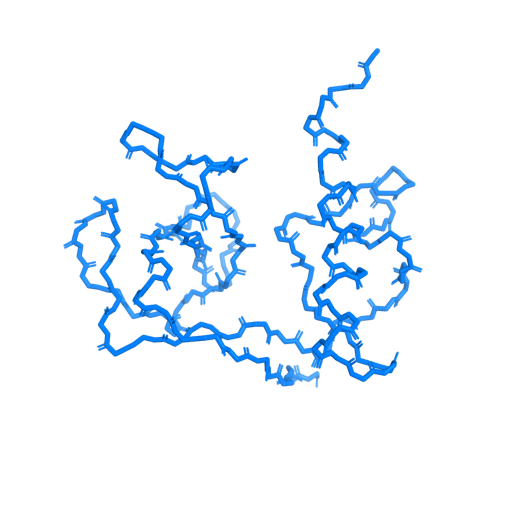 HIS A N 1
ATOM 805 C CA . HIS A 1 101 ? -4.290 -2.568 9.427 1.00 97.88 101 HIS A CA 1
ATOM 806 C C . HIS A 1 101 ? -3.574 -2.013 8.189 1.00 97.88 101 HIS A C 1
ATOM 808 O O . HIS A 1 101 ? -2.693 -2.649 7.606 1.00 97.88 101 HIS A O 1
ATOM 814 N N . VAL A 1 102 ? -3.972 -0.814 7.781 1.00 97.31 102 VAL A N 1
ATOM 815 C CA . VAL A 1 102 ? -3.366 -0.062 6.684 1.00 97.31 102 VAL A CA 1
ATOM 816 C C . VAL A 1 102 ? -2.941 1.299 7.201 1.00 97.31 102 VAL A C 1
ATOM 818 O O . VAL A 1 102 ? -3.725 1.983 7.861 1.00 97.31 102 VAL A O 1
ATOM 821 N N . LEU A 1 103 ? -1.700 1.659 6.900 1.00 96.44 103 LEU A N 1
ATOM 822 C CA . LEU A 1 103 ? -1.144 2.979 7.123 1.00 96.44 103 LEU A CA 1
ATOM 823 C C . LEU A 1 103 ? -1.458 3.870 5.924 1.00 96.44 103 LEU A C 1
ATOM 825 O O . LEU A 1 103 ? -1.257 3.479 4.770 1.00 96.44 103 LEU A O 1
ATOM 829 N N . PHE A 1 104 ? -1.917 5.074 6.230 1.00 95.44 104 PHE A N 1
ATOM 830 C CA . PHE A 1 104 ? -2.132 6.135 5.268 1.00 95.44 104 PHE A CA 1
ATOM 831 C C . PHE A 1 104 ? -1.377 7.390 5.686 1.00 95.44 104 PHE A C 1
ATOM 833 O O . PHE A 1 104 ? -1.332 7.715 6.876 1.00 95.44 104 PHE A O 1
ATOM 840 N N . THR A 1 105 ? -0.879 8.123 4.697 1.00 93.88 105 THR A N 1
ATOM 841 C CA . THR A 1 105 ? -0.187 9.403 4.877 1.00 93.88 105 THR A CA 1
ATOM 842 C C . THR A 1 105 ? -0.935 10.511 4.151 1.00 93.88 105 THR A C 1
ATOM 844 O O . THR A 1 105 ? -1.526 10.292 3.099 1.00 93.88 105 THR A O 1
ATOM 847 N N . GLU A 1 106 ? -0.981 11.699 4.746 1.00 93.88 106 GLU A N 1
ATOM 848 C CA . GLU A 1 106 ? -1.658 12.863 4.178 1.00 93.88 106 GLU A CA 1
ATOM 849 C C . GLU A 1 106 ? -1.178 13.173 2.750 1.00 93.88 106 GLU A C 1
ATOM 851 O O . GLU A 1 106 ? 0.021 13.236 2.467 1.00 93.88 106 GLU A O 1
ATOM 856 N N . LYS A 1 107 ? -2.134 13.398 1.842 1.00 90.81 107 LYS A N 1
ATOM 857 C CA . LYS A 1 107 ? -1.857 13.695 0.435 1.00 90.81 107 LYS A CA 1
ATOM 858 C C . LYS A 1 107 ? -1.024 14.954 0.286 1.00 90.81 107 LYS A C 1
ATOM 860 O O . LYS A 1 107 ? -1.372 16.014 0.804 1.00 90.81 107 LYS A O 1
ATOM 865 N N . GLY A 1 108 ? 0.036 14.856 -0.510 1.00 84.62 108 GLY A N 1
ATOM 866 C CA . GLY A 1 108 ? 0.921 15.988 -0.777 1.00 84.62 108 GLY A CA 1
ATOM 867 C C . GLY A 1 108 ? 1.740 16.430 0.437 1.00 84.62 108 GLY A C 1
ATOM 868 O O . GLY A 1 108 ? 2.254 17.549 0.437 1.00 84.62 108 GLY A O 1
ATOM 869 N N . ALA A 1 109 ? 1.870 15.576 1.456 1.00 80.06 109 ALA A N 1
ATOM 870 C CA . ALA A 1 109 ? 2.786 15.777 2.565 1.00 80.06 109 ALA A CA 1
ATOM 871 C C . ALA A 1 109 ? 4.212 16.068 2.065 1.00 80.06 109 ALA A C 1
ATOM 873 O O . ALA A 1 109 ? 4.801 15.292 1.312 1.00 80.06 109 ALA A O 1
ATOM 874 N N . VAL A 1 110 ? 4.787 17.188 2.510 1.00 72.75 110 VAL A N 1
ATOM 875 C CA . VAL A 1 110 ? 6.191 17.544 2.267 1.00 72.75 110 VAL A CA 1
ATOM 876 C C . VAL A 1 110 ? 6.835 17.890 3.605 1.00 72.75 110 VAL A C 1
ATOM 878 O O . VAL A 1 110 ? 6.394 18.811 4.289 1.00 72.75 110 VAL A O 1
ATOM 881 N N . GLY A 1 111 ? 7.902 17.182 3.977 1.00 75.00 111 GLY A N 1
ATOM 882 C CA . GLY A 1 111 ? 8.576 17.364 5.267 1.00 75.00 111 GLY A CA 1
ATOM 883 C C . GLY A 1 111 ? 8.082 16.382 6.331 1.00 75.00 111 GLY A C 1
ATOM 884 O O . GLY A 1 111 ? 7.729 15.259 5.998 1.00 75.00 111 GLY A O 1
ATOM 885 N N . GLY A 1 112 ? 8.123 16.776 7.609 1.00 72.94 112 GLY A N 1
ATOM 886 C CA . GLY A 1 112 ? 7.823 15.887 8.746 1.00 72.94 112 GLY A CA 1
ATOM 887 C C . GLY A 1 112 ? 6.503 16.155 9.478 1.00 72.94 112 GLY A C 1
ATOM 888 O O . GLY A 1 112 ? 6.129 15.356 10.326 1.00 72.94 112 GLY A O 1
ATOM 889 N N . ASP A 1 113 ? 5.800 17.246 9.163 1.00 78.81 113 ASP A N 1
ATOM 890 C CA . ASP A 1 113 ? 4.590 17.680 9.884 1.00 78.81 113 ASP A CA 1
ATOM 891 C C . ASP A 1 113 ? 3.300 17.219 9.184 1.00 78.81 113 ASP A C 1
ATOM 893 O O . ASP A 1 113 ? 2.355 17.992 9.035 1.00 78.81 113 ASP A O 1
ATOM 897 N N . TYR A 1 114 ? 3.270 15.973 8.709 1.00 88.00 114 TYR A N 1
ATOM 898 C CA . TYR A 1 114 ? 2.105 15.404 8.032 1.00 88.00 114 TYR A CA 1
ATOM 899 C C . TYR A 1 114 ? 1.326 14.450 8.929 1.00 88.00 114 TYR A C 1
ATOM 901 O O . TYR A 1 114 ? 1.855 13.873 9.882 1.00 88.00 114 TYR A O 1
ATOM 909 N N . LEU A 1 115 ? 0.043 14.279 8.619 1.00 92.50 115 LEU A N 1
ATOM 910 C CA . LEU A 1 115 ? -0.811 13.357 9.356 1.00 92.50 115 LEU A CA 1
ATOM 911 C C . LEU A 1 115 ? -0.656 11.924 8.844 1.00 92.50 115 LEU A C 1
ATOM 913 O O . LEU A 1 115 ? -0.715 11.666 7.642 1.00 92.50 115 LEU A O 1
ATOM 917 N N . GLN A 1 116 ? -0.534 10.991 9.786 1.00 94.69 116 GLN A N 1
ATOM 918 C CA . GLN A 1 116 ? -0.646 9.558 9.541 1.00 94.69 116 GLN A CA 1
ATOM 919 C C . GLN A 1 116 ? -1.885 9.015 10.238 1.00 94.69 116 GLN A C 1
ATOM 921 O O . GLN A 1 116 ? -2.175 9.384 11.380 1.00 94.69 116 GLN A O 1
ATOM 926 N N . VAL A 1 117 ? -2.606 8.128 9.559 1.00 96.69 117 VAL A N 1
ATOM 927 C CA . VAL A 1 117 ? -3.775 7.444 10.122 1.00 96.69 117 VAL A CA 1
ATOM 928 C C . VAL A 1 117 ? -3.683 5.950 9.860 1.00 96.69 117 VAL A C 1
ATOM 930 O O . VAL A 1 117 ? -3.173 5.514 8.827 1.00 96.69 117 VAL A O 1
ATOM 933 N N . VAL A 1 118 ? -4.172 5.153 10.809 1.00 97.75 118 VAL A N 1
ATOM 934 C CA . VAL A 1 118 ? -4.083 3.692 10.755 1.00 97.75 118 VAL A CA 1
ATOM 935 C C . VAL A 1 118 ? -5.482 3.107 10.788 1.00 97.75 118 VAL A C 1
ATOM 937 O O . VAL A 1 118 ? -6.156 3.130 11.818 1.00 97.75 118 VAL A O 1
ATOM 940 N N . ILE A 1 119 ? -5.927 2.546 9.668 1.00 98.12 119 ILE A N 1
ATOM 941 C CA . ILE A 1 119 ? -7.292 2.031 9.534 1.00 98.12 119 ILE A CA 1
ATOM 942 C C . ILE A 1 119 ? -7.284 0.501 9.580 1.00 98.12 119 ILE A C 1
ATOM 944 O O . ILE A 1 119 ? -6.502 -0.129 8.863 1.00 98.12 119 ILE A O 1
ATOM 948 N N . PRO A 1 120 ? -8.155 -0.142 10.379 1.00 97.50 120 PRO A N 1
ATOM 949 C CA . PRO A 1 120 ? -8.341 -1.587 10.319 1.00 97.50 120 PRO A CA 1
ATOM 950 C C . PRO A 1 120 ? -8.724 -2.042 8.907 1.00 97.50 120 PRO A C 1
ATOM 952 O O . PRO A 1 120 ? -9.663 -1.523 8.305 1.00 97.50 120 PRO A O 1
ATOM 955 N N . ARG A 1 121 ? -8.041 -3.063 8.381 1.00 97.00 121 ARG A N 1
ATOM 956 C CA . ARG A 1 121 ? -8.215 -3.532 6.994 1.00 97.00 121 ARG A CA 1
ATOM 957 C C . ARG A 1 121 ? -9.652 -3.958 6.681 1.00 97.00 121 ARG A C 1
ATOM 959 O O . ARG A 1 121 ? -10.091 -3.866 5.544 1.00 97.00 121 ARG A O 1
ATOM 966 N N . ASN A 1 122 ? -10.393 -4.434 7.681 1.00 96.62 122 ASN A N 1
ATOM 967 C CA . ASN A 1 122 ? -11.790 -4.847 7.525 1.00 96.62 122 ASN A CA 1
ATOM 968 C C . ASN A 1 122 ? -12.780 -3.678 7.358 1.00 96.62 122 ASN A C 1
ATOM 970 O O . ASN A 1 122 ? -13.951 -3.937 7.099 1.00 96.62 122 ASN A O 1
ATOM 974 N N . GLN A 1 123 ? -12.332 -2.429 7.512 1.00 97.62 123 GLN A N 1
ATOM 975 C CA . GLN A 1 123 ? -13.116 -1.228 7.212 1.00 97.62 123 GLN A CA 1
ATOM 976 C C . GLN A 1 123 ? -12.884 -0.719 5.783 1.00 97.62 123 GLN A C 1
ATOM 978 O O . GLN A 1 123 ? -13.482 0.285 5.402 1.00 97.62 123 GLN A O 1
ATOM 983 N N . LEU A 1 124 ? -12.005 -1.368 5.013 1.00 97.69 124 LEU A N 1
ATOM 984 C CA . LEU A 1 124 ? -11.544 -0.887 3.717 1.00 97.69 124 LEU A CA 1
ATOM 985 C C . LEU A 1 124 ? -11.992 -1.801 2.580 1.00 97.69 124 LEU A C 1
ATOM 987 O O . LEU A 1 124 ? -11.897 -3.028 2.660 1.00 97.69 124 LEU A O 1
ATOM 991 N N . GLU A 1 125 ? -12.387 -1.173 1.482 1.00 96.38 125 GLU A N 1
ATOM 992 C CA . GLU A 1 125 ? -12.533 -1.797 0.175 1.00 96.38 125 GLU A CA 1
ATOM 993 C C . GLU A 1 125 ? -11.402 -1.318 -0.735 1.00 96.38 125 GLU A C 1
ATOM 995 O O . GLU A 1 125 ? -11.139 -0.120 -0.841 1.00 96.38 125 GLU A O 1
ATOM 1000 N N . PHE A 1 126 ? -10.728 -2.259 -1.394 1.00 94.56 126 PHE A N 1
ATOM 1001 C CA . PHE A 1 126 ? -9.576 -1.977 -2.244 1.00 94.56 126 PHE A CA 1
ATOM 1002 C C . PHE A 1 126 ? -9.981 -2.040 -3.712 1.00 94.56 126 PHE A C 1
ATOM 1004 O O . PHE A 1 126 ? -10.686 -2.956 -4.137 1.00 94.56 126 PHE A O 1
ATOM 1011 N N . SER A 1 127 ? -9.479 -1.099 -4.500 1.00 93.50 127 SER A N 1
ATOM 1012 C CA . SER A 1 127 ? -9.569 -1.124 -5.958 1.00 93.50 127 SER A CA 1
ATOM 1013 C C . SER A 1 127 ? -8.274 -0.598 -6.562 1.00 93.50 127 SER A C 1
ATOM 1015 O O . SER A 1 127 ? -7.572 0.176 -5.921 1.00 93.50 127 SER A O 1
ATOM 1017 N N . ALA A 1 128 ? -7.956 -1.009 -7.785 1.00 93.38 128 ALA A N 1
ATOM 1018 C CA . ALA A 1 128 ? -6.892 -0.388 -8.562 1.00 93.38 128 ALA A CA 1
ATOM 1019 C C . ALA A 1 128 ? -7.513 0.593 -9.558 1.00 93.38 128 ALA A C 1
ATOM 1021 O O . ALA A 1 128 ? -8.504 0.256 -10.210 1.00 93.38 128 ALA A O 1
ATOM 1022 N N . GLN A 1 129 ? -6.953 1.795 -9.665 1.00 94.25 129 GLN A N 1
ATOM 1023 C CA . GLN A 1 129 ? -7.427 2.829 -10.587 1.00 94.25 129 GLN A CA 1
ATOM 1024 C C . GLN A 1 129 ? -6.259 3.430 -11.353 1.00 94.25 129 GLN A C 1
ATOM 1026 O O . GLN A 1 129 ? -5.156 3.506 -10.822 1.00 94.25 129 GLN A O 1
ATOM 1031 N N . ALA A 1 130 ? -6.496 3.821 -12.604 1.00 94.88 130 ALA A N 1
ATOM 1032 C CA . ALA A 1 130 ? -5.502 4.527 -13.400 1.00 94.88 130 ALA A CA 1
ATOM 1033 C C . ALA A 1 130 ? -5.254 5.922 -12.810 1.00 94.88 130 ALA A C 1
ATOM 1035 O O . ALA A 1 130 ? -6.210 6.612 -12.455 1.00 94.88 130 ALA A O 1
ATOM 1036 N N . ILE A 1 131 ? -3.990 6.335 -12.744 1.00 92.25 131 ILE A N 1
ATOM 1037 C CA . ILE A 1 131 ? -3.624 7.695 -12.335 1.00 92.25 131 ILE A CA 1
ATOM 1038 C C . ILE A 1 131 ? -3.712 8.637 -13.539 1.00 92.25 131 ILE A C 1
ATOM 1040 O O . ILE A 1 131 ? -3.404 8.243 -14.669 1.00 92.25 131 ILE A O 1
ATOM 1044 N N . GLU A 1 132 ? -4.114 9.886 -13.312 1.00 79.25 132 GLU A N 1
ATOM 1045 C CA . GLU A 1 132 ? -3.970 10.928 -14.332 1.00 79.25 132 GLU A CA 1
ATOM 1046 C C . GLU A 1 132 ? -2.478 11.257 -14.500 1.00 79.25 132 GLU A C 1
ATOM 1048 O O . GLU A 1 132 ? -1.785 11.547 -13.524 1.00 79.25 132 GLU A O 1
ATOM 1053 N N . ILE A 1 133 ? -1.982 11.153 -15.738 1.00 59.75 133 ILE A N 1
ATOM 1054 C CA . ILE A 1 133 ? -0.582 11.416 -16.122 1.00 59.75 133 ILE A CA 1
ATOM 1055 C C . ILE A 1 133 ? -0.444 12.846 -16.641 1.00 59.75 133 ILE A C 1
ATOM 1057 O O . ILE A 1 133 ? -1.276 13.234 -17.494 1.00 59.75 133 ILE A O 1
#

Radius of gyration: 15.22 Å; chains: 1; bounding box: 45×29×41 Å

Foldseek 3Di:
DDDPVLVVQVVVQACCVVPPQVVADDPLAGEPQAAQAHCPPNNQASHDPCRPRDHFKYKDKDAPWWQFPQVRDTDDCVQWGWHHQWDDDPNRIDRDPPSQKTKIWGPPDDDDPTDIGITGPVRIDIDMDTDDD

Organism: Vibrio vulnificus (NCBI:txid672)